Protein AF-A0A5C6EAK4-F1 (afdb_monomer_lite)

Structure (mmCIF, N/CA/C/O backbone):
data_AF-A0A5C6EAK4-F1
#
_entry.id   AF-A0A5C6EAK4-F1
#
loop_
_atom_site.group_PDB
_atom_site.id
_atom_site.type_symbol
_atom_site.label_atom_id
_atom_site.label_alt_id
_atom_site.label_comp_id
_atom_site.label_asym_id
_atom_site.label_entity_id
_atom_site.label_seq_id
_atom_site.pdbx_PDB_ins_code
_atom_site.Cartn_x
_atom_site.Cartn_y
_atom_site.Cartn_z
_atom_site.occupancy
_atom_site.B_iso_or_equiv
_atom_site.auth_seq_id
_atom_site.auth_comp_id
_atom_site.auth_asym_id
_atom_site.auth_atom_id
_atom_site.pdbx_PDB_model_num
ATOM 1 N N . MET A 1 1 ? -0.967 0.966 4.309 1.00 84.94 1 MET A N 1
ATOM 2 C CA . MET A 1 1 ? -2.443 0.860 4.358 1.00 84.94 1 MET A CA 1
ATOM 3 C C . MET A 1 1 ? -3.016 2.084 3.670 1.00 84.94 1 MET A C 1
ATOM 5 O O . MET A 1 1 ? -2.508 3.171 3.916 1.00 84.94 1 MET A O 1
ATOM 9 N N . HIS A 1 2 ? -4.002 1.934 2.789 1.00 94.94 2 HIS A N 1
ATOM 10 C CA . HIS A 1 2 ? -4.714 3.078 2.210 1.00 94.94 2 HIS A CA 1
ATOM 11 C C . HIS A 1 2 ? -6.123 3.147 2.793 1.00 94.94 2 HIS A C 1
ATOM 13 O O . HIS A 1 2 ? -6.711 2.115 3.104 1.00 94.94 2 HIS A O 1
ATOM 19 N N . PHE A 1 3 ? -6.634 4.362 2.952 1.00 95.69 3 PHE A N 1
ATOM 20 C CA . PHE A 1 3 ? -7.980 4.636 3.441 1.00 95.69 3 PHE A CA 1
ATOM 21 C C . PHE A 1 3 ? -8.784 5.376 2.372 1.00 95.69 3 PHE A C 1
ATOM 23 O O . PHE A 1 3 ? -8.228 6.171 1.608 1.00 95.69 3 PHE A O 1
ATOM 30 N N . ILE A 1 4 ? -10.092 5.137 2.351 1.00 96.44 4 ILE A N 1
ATOM 31 C CA . ILE A 1 4 ? -11.069 5.907 1.589 1.00 96.44 4 ILE A CA 1
ATOM 32 C C . ILE A 1 4 ? -12.358 6.007 2.406 1.00 96.44 4 ILE A C 1
ATOM 34 O O . ILE A 1 4 ? -12.815 5.010 2.960 1.00 96.44 4 ILE A O 1
ATOM 38 N N . SER A 1 5 ? -12.923 7.211 2.509 1.00 95.38 5 SER A N 1
ATOM 39 C CA . SER A 1 5 ? -14.206 7.423 3.178 1.00 95.38 5 SER A CA 1
ATOM 40 C C . SER A 1 5 ? -15.367 6.930 2.318 1.00 95.38 5 SER A C 1
ATOM 42 O O . SER A 1 5 ? -15.282 6.927 1.088 1.00 95.38 5 SER A O 1
ATOM 44 N N . ASP A 1 6 ? -16.494 6.602 2.948 1.00 96.31 6 ASP A N 1
ATOM 45 C CA . ASP A 1 6 ? -17.702 6.137 2.248 1.00 96.31 6 ASP A CA 1
ATOM 46 C C . ASP A 1 6 ? -18.176 7.129 1.175 1.00 96.31 6 ASP A C 1
ATOM 48 O O . ASP A 1 6 ? -18.525 6.750 0.057 1.00 96.31 6 ASP A O 1
ATOM 52 N N . GLY A 1 7 ? -18.119 8.427 1.493 1.00 96.44 7 GLY A N 1
ATOM 53 C CA . GLY A 1 7 ? -18.457 9.514 0.571 1.00 96.44 7 GLY A CA 1
ATOM 54 C C . GLY A 1 7 ? -17.391 9.802 -0.490 1.00 96.44 7 GLY A C 1
ATOM 55 O O . GLY A 1 7 ? -17.608 10.657 -1.345 1.00 96.44 7 GLY A O 1
ATOM 56 N N . ARG A 1 8 ? -16.237 9.120 -0.440 1.00 95.56 8 ARG A N 1
ATOM 57 C CA . ARG A 1 8 ? -15.086 9.267 -1.352 1.00 95.56 8 ARG A CA 1
ATOM 58 C C . ARG A 1 8 ? -14.500 10.677 -1.431 1.00 95.56 8 ARG A C 1
ATOM 60 O O . ARG A 1 8 ? -13.779 11.007 -2.367 1.00 95.56 8 ARG A O 1
ATOM 67 N N . THR A 1 9 ? -14.799 11.510 -0.447 1.00 97.19 9 THR A N 1
ATOM 68 C CA . THR A 1 9 ? -14.272 12.872 -0.327 1.00 97.19 9 THR A CA 1
ATOM 69 C C . THR A 1 9 ? -12.923 12.910 0.380 1.00 97.19 9 THR A C 1
ATOM 71 O O . THR A 1 9 ? -12.197 13.894 0.263 1.00 97.19 9 THR A O 1
ATOM 74 N N . TYR A 1 10 ? -12.581 11.840 1.099 1.00 93.75 10 TYR A N 1
ATOM 75 C CA . TYR A 1 10 ? -11.341 11.713 1.848 1.00 93.75 10 TYR A CA 1
ATOM 76 C C . TYR A 1 10 ? -10.691 10.371 1.546 1.00 93.75 10 TYR A C 1
ATOM 78 O O . TYR A 1 10 ? -11.365 9.350 1.416 1.00 93.75 10 TYR A O 1
ATOM 86 N N . GLY A 1 11 ? -9.368 10.371 1.460 1.00 95.38 11 GLY A N 1
ATOM 87 C CA . GLY A 1 11 ? -8.587 9.162 1.278 1.00 95.38 11 GLY A CA 1
ATOM 88 C C . GLY A 1 11 ? -7.099 9.464 1.215 1.00 95.38 11 GLY A C 1
ATOM 89 O O . GLY A 1 11 ? -6.692 10.625 1.158 1.00 95.38 11 GLY A O 1
ATOM 90 N N . GLY A 1 12 ? -6.286 8.414 1.244 1.00 95.56 12 GLY A N 1
ATOM 91 C CA . GLY A 1 12 ? -4.835 8.539 1.165 1.00 95.56 12 GLY A CA 1
ATOM 92 C C . GLY A 1 12 ? -4.096 7.447 1.924 1.00 95.56 12 GLY A C 1
ATOM 93 O O . GLY A 1 12 ? -4.651 6.390 2.234 1.00 95.56 12 GLY A O 1
ATOM 94 N N . HIS A 1 13 ? -2.822 7.710 2.208 1.00 96.81 13 HIS A N 1
ATOM 95 C CA . HIS A 1 13 ? -1.988 6.805 2.985 1.00 96.81 13 HIS A CA 1
ATOM 96 C C . HIS A 1 13 ? -2.322 6.919 4.473 1.00 96.81 13 HIS A C 1
ATOM 98 O O . HIS A 1 13 ? -2.180 7.986 5.067 1.00 96.81 13 HIS A O 1
ATOM 104 N N . ALA A 1 14 ? -2.766 5.816 5.069 1.00 93.31 14 ALA A N 1
ATOM 105 C CA . ALA A 1 14 ? -3.054 5.758 6.492 1.00 93.31 14 ALA A CA 1
ATOM 106 C C . ALA A 1 14 ? -1.750 5.529 7.263 1.00 93.31 14 ALA A C 1
ATOM 108 O O . ALA A 1 14 ? -1.081 4.513 7.057 1.00 93.31 14 ALA A O 1
ATOM 109 N N . ILE A 1 15 ? -1.408 6.478 8.135 1.00 92.69 15 ILE A N 1
ATOM 110 C CA . ILE A 1 15 ? -0.267 6.387 9.058 1.00 92.69 15 ILE A CA 1
ATOM 111 C C . ILE A 1 15 ? -0.754 5.916 10.433 1.00 92.69 15 ILE A C 1
ATOM 113 O O . ILE A 1 15 ? -0.160 5.020 11.023 1.00 92.69 15 ILE A O 1
ATOM 117 N N . GLU A 1 16 ? -1.873 6.469 10.901 1.00 94.31 16 GLU A N 1
ATOM 118 C CA . GLU A 1 16 ? -2.493 6.153 12.187 1.00 94.31 16 GLU A CA 1
ATOM 119 C C . GLU A 1 16 ? -4.019 6.252 12.058 1.00 94.31 16 GLU A C 1
ATOM 121 O O . GLU A 1 16 ? -4.524 7.112 11.329 1.00 94.31 16 GLU A O 1
ATOM 126 N N . PHE A 1 17 ? -4.752 5.353 12.722 1.00 93.44 17 PHE A N 1
ATOM 127 C CA . PHE A 1 17 ? -6.207 5.429 12.844 1.00 93.44 17 PHE A CA 1
ATOM 128 C C . PHE A 1 17 ? -6.687 4.728 14.118 1.00 93.44 17 PHE A C 1
ATOM 130 O O . PHE A 1 17 ? -6.077 3.763 14.579 1.00 93.44 17 PHE A O 1
ATOM 137 N N . GLU A 1 18 ? -7.819 5.189 14.641 1.00 94.25 18 GLU A N 1
ATOM 138 C CA . GLU A 1 18 ? -8.558 4.531 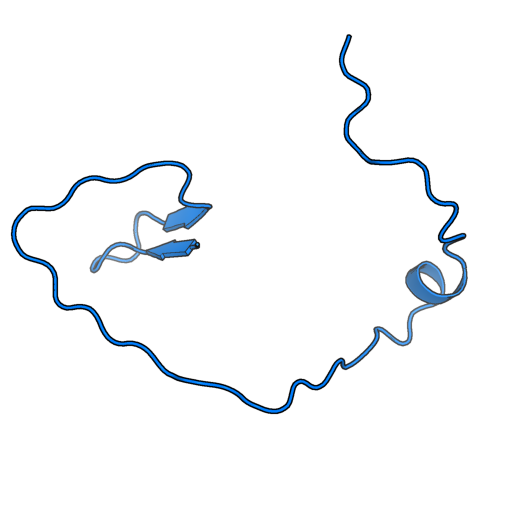15.715 1.00 94.25 18 GLU A CA 1
ATOM 139 C C . GLU A 1 18 ? -10.004 4.277 15.276 1.00 94.25 18 GLU A C 1
ATOM 141 O O . GLU A 1 18 ? -10.579 5.029 14.488 1.00 94.25 18 GLU A O 1
ATOM 146 N N . GLY A 1 19 ? -10.601 3.199 15.777 1.00 92.50 19 GLY A N 1
ATOM 147 C CA . GLY A 1 19 ? -11.987 2.843 15.502 1.00 92.50 19 GLY A CA 1
ATOM 148 C C . GLY A 1 19 ? -12.528 1.938 16.599 1.00 92.50 19 GLY A C 1
ATOM 149 O O . GLY A 1 19 ? -11.778 1.168 17.196 1.00 92.50 19 GLY A O 1
ATOM 150 N N . LYS A 1 20 ? -13.824 2.065 16.894 1.00 95.19 20 LYS A N 1
ATOM 151 C CA . LYS A 1 20 ? -14.484 1.292 17.958 1.00 95.19 20 LYS A CA 1
ATOM 152 C C . LYS A 1 20 ? -15.190 0.054 17.413 1.00 95.19 20 LYS A C 1
ATOM 154 O O . LYS A 1 20 ? -14.978 -1.034 17.931 1.00 95.19 20 LYS A O 1
ATOM 159 N N . ASP A 1 21 ? -15.948 0.223 16.333 1.00 96.75 21 ASP A N 1
ATOM 160 C CA . ASP A 1 21 ? -16.736 -0.835 15.702 1.00 96.75 21 ASP A CA 1
ATOM 161 C C . ASP A 1 21 ? -16.239 -1.049 14.272 1.00 96.75 21 ASP A C 1
ATOM 163 O O . ASP A 1 21 ? -16.614 -0.326 13.349 1.00 96.75 21 ASP A O 1
ATOM 167 N N .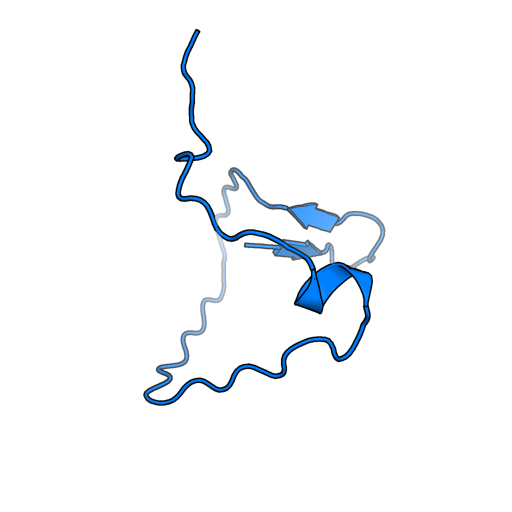 LEU A 1 22 ? -15.333 -2.013 14.103 1.00 95.25 22 LEU A N 1
ATOM 168 C CA . LEU A 1 22 ? -14.706 -2.328 12.822 1.00 95.25 22 LEU A CA 1
ATOM 169 C C . LEU A 1 22 ? -14.961 -3.787 12.454 1.00 95.25 22 LEU A C 1
ATOM 171 O O . LEU A 1 22 ? -14.813 -4.687 13.279 1.00 95.25 22 LEU A O 1
ATOM 175 N N . THR A 1 23 ? -15.284 -4.027 11.187 1.00 96.94 23 THR A N 1
ATOM 176 C CA . THR A 1 23 ? -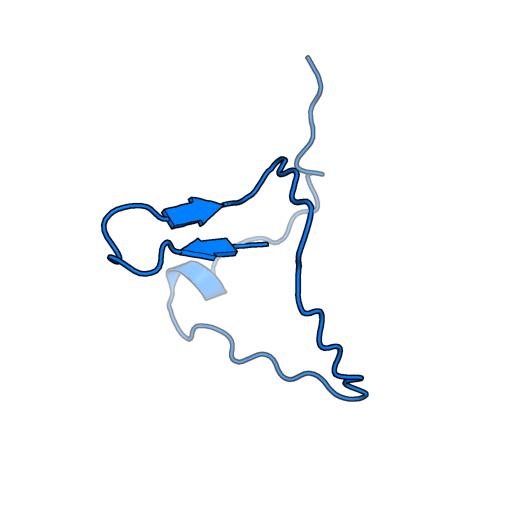15.223 -5.366 10.596 1.00 96.94 23 THR A CA 1
ATOM 177 C C . THR A 1 23 ? -13.847 -5.556 9.971 1.00 96.94 23 THR A C 1
ATOM 179 O O . THR A 1 23 ? -13.392 -4.709 9.206 1.00 96.94 23 THR A O 1
ATOM 182 N N . VAL A 1 24 ? -13.174 -6.655 10.317 1.00 94.75 24 VAL A N 1
ATOM 183 C CA . VAL A 1 24 ? -11.821 -6.962 9.841 1.00 94.75 24 VAL A CA 1
ATOM 184 C C . VAL A 1 24 ? -11.843 -8.282 9.088 1.00 94.75 24 VAL A C 1
ATOM 186 O O . VAL A 1 24 ? -12.280 -9.299 9.622 1.00 94.75 24 VAL A O 1
ATOM 189 N N . GLU A 1 25 ? -11.322 -8.263 7.869 1.00 97.06 25 GLU A N 1
ATOM 190 C CA . GLU A 1 25 ? -11.184 -9.434 7.008 1.00 97.06 25 GLU A CA 1
ATOM 191 C C . GLU A 1 25 ? -9.708 -9.623 6.646 1.00 97.06 25 GLU A C 1
ATOM 193 O O . GLU A 1 25 ? -8.981 -8.651 6.432 1.00 97.06 25 GLU A O 1
ATOM 198 N N . VAL A 1 26 ? -9.244 -10.876 6.615 1.00 95.81 26 VAL A N 1
ATOM 199 C CA . VAL A 1 26 ? -7.847 -11.221 6.317 1.00 95.81 26 VAL A CA 1
ATOM 200 C C . VAL A 1 26 ? -7.812 -12.363 5.313 1.00 95.81 26 VAL A C 1
ATOM 202 O O . VAL A 1 26 ? -8.380 -13.424 5.567 1.00 95.81 26 VAL A O 1
ATOM 205 N N . ASP A 1 27 ? -7.080 -12.160 4.221 1.00 94.94 27 ASP A N 1
ATOM 206 C CA . ASP A 1 27 ? -6.767 -13.190 3.233 1.00 94.94 27 ASP A CA 1
ATOM 207 C C . ASP A 1 27 ? -5.292 -13.614 3.341 1.00 94.94 27 ASP A C 1
ATOM 209 O O . ASP A 1 27 ? -4.405 -12.789 3.587 1.00 94.94 27 ASP A O 1
ATOM 213 N N . ARG A 1 28 ? -5.018 -14.915 3.194 1.00 95.31 28 ARG A N 1
ATOM 214 C CA . ARG A 1 28 ? -3.664 -15.481 3.267 1.00 95.31 28 ARG A CA 1
ATOM 215 C C . ARG A 1 28 ? -3.189 -15.868 1.875 1.00 95.31 28 ARG A C 1
ATOM 217 O O . ARG A 1 28 ? -3.542 -16.921 1.355 1.00 95.31 28 ARG A O 1
ATOM 224 N N . MET A 1 29 ? -2.296 -15.052 1.334 1.00 94.56 29 MET A N 1
ATOM 225 C CA . MET A 1 29 ? -1.685 -15.277 0.032 1.00 94.56 29 MET A CA 1
ATOM 226 C C . MET A 1 29 ? -0.381 -16.086 0.162 1.00 94.56 29 MET A C 1
ATOM 228 O O . MET A 1 29 ? 0.465 -15.771 0.999 1.0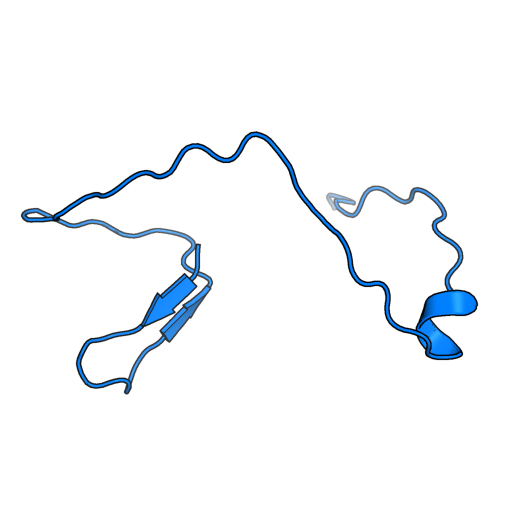0 94.56 29 MET A O 1
ATOM 232 N N . THR A 1 30 ? -0.218 -17.134 -0.652 1.00 95.69 30 THR A N 1
ATOM 233 C CA . THR A 1 30 ? 0.980 -18.007 -0.660 1.00 95.69 30 THR A CA 1
ATOM 234 C C . THR A 1 30 ? 1.873 -17.815 -1.888 1.00 95.69 30 THR A C 1
ATOM 236 O O . THR A 1 30 ? 2.994 -18.317 -1.912 1.00 95.69 30 THR A O 1
ATOM 239 N N . GLU A 1 31 ? 1.409 -17.047 -2.872 1.00 96.25 31 GLU A N 1
ATOM 240 C CA . GLU A 1 31 ? 2.117 -16.725 -4.110 1.00 96.25 31 GLU A CA 1
ATOM 241 C C . GLU A 1 31 ? 2.013 -15.223 -4.385 1.00 96.25 31 GLU A C 1
ATOM 243 O O . GLU A 1 31 ? 0.990 -14.613 -4.104 1.00 96.25 31 GLU A O 1
ATOM 248 N N . TYR A 1 32 ? 3.056 -14.610 -4.942 1.00 94.44 32 TYR A N 1
ATOM 249 C CA . TYR A 1 32 ? 2.999 -13.229 -5.416 1.00 94.44 32 TYR A CA 1
ATOM 250 C C . TYR A 1 32 ? 3.596 -13.130 -6.819 1.00 94.44 32 TYR A C 1
ATOM 252 O O . TYR A 1 32 ? 4.518 -13.865 -7.174 1.00 94.44 32 TYR A O 1
ATOM 260 N N . THR A 1 33 ? 3.094 -12.187 -7.613 1.00 96.19 33 THR A N 1
ATOM 261 C CA . THR A 1 33 ? 3.576 -11.926 -8.973 1.00 96.19 33 THR A CA 1
ATOM 262 C C . THR A 1 33 ? 3.885 -10.445 -9.132 1.00 96.19 33 THR A C 1
ATOM 264 O O . THR A 1 33 ? 3.091 -9.593 -8.736 1.00 96.19 33 THR A O 1
ATOM 267 N N . PHE A 1 34 ? 5.032 -10.140 -9.735 1.00 94.38 34 PHE A N 1
ATOM 268 C CA . PHE A 1 34 ? 5.397 -8.787 -10.140 1.00 94.38 34 PHE A CA 1
ATOM 269 C C . PHE A 1 34 ? 5.274 -8.655 -11.655 1.00 94.38 34 PHE A C 1
ATOM 271 O O . PHE A 1 3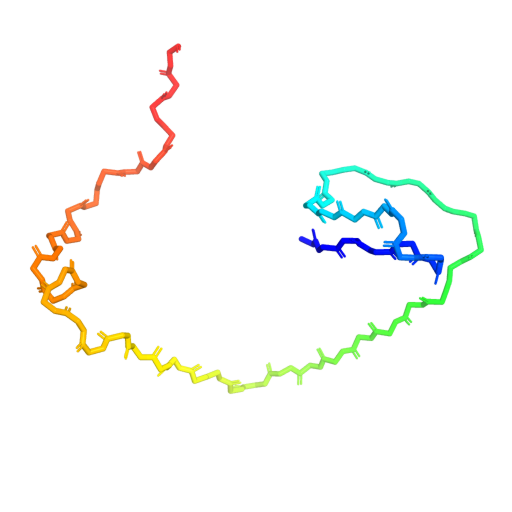4 ? 5.809 -9.477 -12.395 1.00 94.38 34 PHE A O 1
ATOM 278 N N . VAL A 1 35 ? 4.614 -7.591 -12.103 1.00 95.12 35 VAL A N 1
ATOM 279 C CA . VAL A 1 35 ? 4.699 -7.114 -13.486 1.00 95.12 35 VAL A CA 1
ATOM 280 C C . VAL A 1 35 ? 5.596 -5.887 -13.461 1.00 95.12 35 VAL A C 1
ATOM 282 O O . VAL A 1 35 ? 5.286 -4.908 -12.779 1.00 95.12 35 VAL A O 1
ATOM 285 N N . LEU A 1 36 ? 6.740 -5.973 -14.134 1.00 92.75 36 LEU A N 1
ATOM 286 C CA . LEU A 1 36 ? 7.717 -4.890 -14.161 1.00 92.75 36 LEU A CA 1
ATOM 287 C C . LEU A 1 36 ? 7.388 -3.912 -15.297 1.00 92.75 36 LEU A C 1
ATOM 289 O O . LEU A 1 36 ? 6.969 -4.358 -16.364 1.00 92.75 36 LEU A O 1
ATOM 293 N N . PRO A 1 37 ? 7.564 -2.594 -15.097 1.00 93.56 37 PRO A N 1
ATOM 294 C CA . PRO A 1 37 ? 7.416 -1.631 -16.181 1.00 93.56 37 PRO A CA 1
ATOM 295 C C . PRO A 1 37 ? 8.469 -1.852 -17.273 1.00 93.56 37 PRO A C 1
ATOM 297 O O . PRO A 1 37 ? 9.663 -1.873 -16.988 1.00 93.56 37 PRO A O 1
ATOM 300 N N . GLU A 1 38 ? 8.034 -1.932 -18.527 1.00 94.00 38 GLU A N 1
ATOM 301 C CA . GLU A 1 38 ? 8.902 -2.006 -19.715 1.00 94.00 38 GLU A CA 1
ATOM 302 C C . GLU A 1 38 ? 9.188 -0.595 -20.250 1.00 94.00 38 GLU A C 1
ATOM 304 O O . GLU A 1 38 ? 8.894 -0.255 -21.396 1.00 94.00 38 GLU A O 1
ATOM 309 N N . THR A 1 39 ? 9.659 0.292 -19.373 1.00 94.69 39 THR A N 1
ATOM 310 C CA . THR A 1 39 ? 10.017 1.662 -19.750 1.00 94.69 39 THR A CA 1
ATOM 311 C C . THR A 1 39 ? 11.517 1.859 -19.629 1.00 94.69 39 THR A C 1
ATOM 313 O O . THR A 1 39 ? 12.118 1.471 -18.629 1.00 94.69 39 THR A O 1
ATOM 316 N N . ASP A 1 40 ? 12.108 2.580 -20.583 1.00 93.19 40 ASP A N 1
ATOM 317 C CA . ASP A 1 40 ? 13.519 2.988 -20.557 1.00 93.19 40 ASP A CA 1
ATOM 318 C C . ASP A 1 40 ? 13.967 3.538 -19.197 1.00 93.19 40 ASP A C 1
ATOM 320 O O . ASP A 1 40 ? 15.085 3.296 -18.749 1.00 93.19 40 ASP A O 1
ATOM 324 N N . SER A 1 41 ? 13.100 4.320 -18.549 1.00 87.81 41 SER A N 1
ATOM 325 C CA . SER A 1 41 ? 13.368 4.916 -17.244 1.00 87.81 41 SER A CA 1
ATOM 326 C C . SER A 1 41 ? 13.466 3.893 -16.118 1.00 87.81 41 SER A C 1
ATOM 328 O O . SER A 1 41 ? 14.211 4.143 -15.185 1.00 87.81 41 SER A O 1
ATOM 330 N N . PHE A 1 42 ? 12.729 2.781 -16.177 1.00 88.25 42 PHE A N 1
ATOM 331 C CA . PHE A 1 42 ? 12.796 1.709 -15.186 1.00 88.25 42 PHE A CA 1
ATOM 332 C C . PHE A 1 42 ? 14.009 0.807 -15.445 1.00 88.25 42 PHE A C 1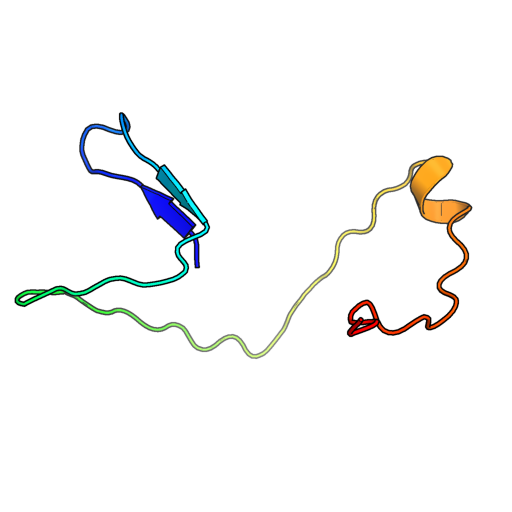
ATOM 334 O O . PHE A 1 42 ? 14.734 0.474 -14.514 1.00 88.25 42 PHE A O 1
ATOM 341 N N . GLU A 1 43 ? 14.283 0.480 -16.711 1.00 88.69 43 GLU A N 1
ATOM 342 C CA . GLU A 1 43 ? 15.404 -0.386 -17.109 1.00 88.69 43 GLU A CA 1
ATOM 343 C C . GLU A 1 43 ? 16.783 0.220 -16.824 1.00 88.69 43 GLU A C 1
ATOM 345 O O . GLU A 1 43 ? 17.741 -0.502 -16.560 1.00 88.69 43 GLU A O 1
ATOM 350 N N . LYS A 1 44 ? 16.890 1.552 -16.876 1.00 89.06 44 LYS A N 1
ATOM 351 C CA . LYS A 1 44 ? 18.145 2.290 -16.665 1.00 89.06 44 LYS A CA 1
ATOM 352 C C . LYS A 1 44 ? 18.385 2.670 -15.199 1.00 89.06 44 LYS A C 1
ATOM 354 O O . LYS A 1 44 ? 19.346 3.384 -14.918 1.00 89.06 44 LYS A O 1
ATOM 359 N N . VAL A 1 45 ? 17.523 2.245 -14.269 1.00 83.88 45 VAL A N 1
ATOM 360 C CA . VAL A 1 45 ? 17.736 2.475 -12.832 1.00 83.88 45 VAL A CA 1
ATOM 361 C C . VAL A 1 45 ? 18.842 1.555 -12.329 1.00 83.88 45 VAL A C 1
ATOM 363 O O . VAL A 1 45 ? 18.747 0.332 -12.408 1.00 83.88 45 VAL A O 1
ATOM 366 N N . GLU A 1 46 ? 19.869 2.152 -11.735 1.00 79.75 46 GLU A N 1
ATOM 367 C CA . GLU A 1 46 ? 20.841 1.424 -10.928 1.00 79.75 46 GLU A CA 1
ATOM 368 C C . GLU A 1 46 ? 20.239 1.195 -9.535 1.00 79.75 46 GLU A C 1
ATOM 370 O O . GLU A 1 46 ? 19.994 2.134 -8.773 1.00 79.75 46 GLU A O 1
ATOM 375 N N . PHE A 1 47 ? 19.967 -0.067 -9.193 1.00 70.88 47 PHE A N 1
ATOM 376 C CA . PHE A 1 47 ? 19.463 -0.466 -7.872 1.00 70.88 47 PHE A CA 1
ATOM 377 C C . PHE A 1 47 ? 20.591 -0.538 -6.836 1.00 70.88 47 PHE A C 1
ATOM 379 O O . PHE A 1 47 ? 20.723 -1.502 -6.072 1.00 70.88 47 PHE A O 1
ATOM 386 N N . ASP A 1 48 ? 21.418 0.499 -6.806 1.00 73.31 48 ASP A N 1
ATOM 387 C CA . ASP A 1 48 ? 22.470 0.646 -5.823 1.00 73.31 48 ASP A CA 1
ATOM 388 C C . ASP A 1 48 ? 21.810 0.813 -4.457 1.00 73.31 48 ASP A C 1
ATOM 390 O O . ASP A 1 48 ? 21.035 1.743 -4.221 1.00 73.31 48 ASP A O 1
ATOM 394 N N . LYS A 1 49 ? 22.081 -0.132 -3.551 1.00 61.03 49 LYS A N 1
ATOM 395 C CA . LYS A 1 49 ? 21.503 -0.207 -2.203 1.00 61.03 49 LYS A CA 1
ATOM 396 C C . LYS A 1 49 ? 21.942 0.975 -1.331 1.00 61.03 49 LYS A C 1
ATOM 398 O O . LYS A 1 49 ? 22.706 0.814 -0.382 1.00 61.03 49 LYS A O 1
ATOM 403 N N . GLN A 1 50 ? 21.435 2.170 -1.595 1.00 56.06 50 GLN A N 1
ATOM 404 C CA . GLN A 1 50 ? 21.423 3.247 -0.618 1.00 56.06 50 GLN A CA 1
ATOM 405 C C . GLN A 1 50 ? 20.131 3.083 0.183 1.00 56.06 50 GLN A C 1
ATOM 407 O O . GLN A 1 50 ? 19.054 3.465 -0.267 1.00 56.06 50 GLN A O 1
ATOM 412 N N . PHE A 1 51 ? 20.229 2.447 1.354 1.00 58.62 51 PHE A N 1
ATOM 413 C CA . PHE A 1 51 ? 19.142 2.389 2.334 1.00 58.62 51 PHE A CA 1
ATOM 414 C C . PHE A 1 51 ? 18.483 3.775 2.465 1.00 58.62 51 PHE A C 1
ATOM 416 O O . PHE A 1 51 ? 19.152 4.754 2.793 1.00 58.62 51 PHE A O 1
ATOM 423 N N . GLN A 1 52 ? 17.176 3.859 2.204 1.00 56.66 52 GLN A N 1
ATOM 424 C CA . GLN A 1 52 ? 16.432 5.123 2.079 1.00 56.66 52 GLN A CA 1
ATOM 425 C C . GLN A 1 52 ? 16.120 5.831 3.415 1.00 56.66 52 GLN A C 1
ATOM 427 O O . GLN A 1 52 ? 15.302 6.741 3.457 1.00 56.66 52 GLN A O 1
ATOM 432 N N . TYR A 1 53 ? 16.806 5.479 4.506 1.00 52.66 53 TYR A N 1
ATOM 433 C CA . TYR A 1 53 ? 16.783 6.237 5.760 1.00 52.66 53 TYR A CA 1
ATOM 434 C C . TYR A 1 53 ? 18.197 6.710 6.101 1.00 52.66 53 TYR A C 1
ATOM 436 O O . TYR A 1 53 ? 18.888 6.132 6.939 1.00 52.66 53 TYR A O 1
ATOM 444 N N . LYS A 1 54 ? 18.638 7.799 5.466 1.00 46.59 54 LYS A N 1
ATOM 445 C CA . LYS A 1 54 ? 19.693 8.628 6.058 1.00 46.59 54 LYS A CA 1
ATOM 446 C C . LYS A 1 54 ? 19.026 9.502 7.119 1.00 46.59 54 LYS A C 1
ATOM 448 O O . LYS A 1 54 ? 18.442 10.526 6.795 1.00 46.59 54 LYS A O 1
ATOM 453 N N . GLN A 1 55 ? 19.081 9.062 8.375 1.00 45.03 55 GLN A N 1
ATOM 454 C CA . GLN A 1 55 ? 18.874 9.944 9.524 1.00 45.03 55 GLN A CA 1
ATOM 455 C C . GLN A 1 55 ? 19.946 11.039 9.493 1.00 45.03 55 GLN A C 1
ATOM 457 O O . GLN A 1 55 ? 21.129 10.718 9.619 1.00 45.03 55 GLN A O 1
ATOM 462 N N . LYS A 1 56 ? 19.533 12.297 9.329 1.00 37.91 56 LYS A N 1
ATOM 463 C CA . LYS A 1 56 ? 20.120 13.471 9.983 1.00 37.91 56 LYS A CA 1
ATOM 464 C C . LYS A 1 56 ? 19.054 14.542 10.140 1.00 37.91 56 LYS A C 1
ATOM 466 O O . LYS A 1 56 ? 18.332 14.776 9.148 1.00 37.91 56 LYS A O 1
#

InterPro domains:
  IPR005128 Alpha-acetolactate decarboxylase [PF03306] (1-48)

Radius of gyration: 18.25 Å; chains: 1; bounding box: 41×32×38 Å

Foldseek 3Di:
DKDADPVRPDIDDDPDDDDDDDDDDDDDDPDDDDDQDPDPVRVPDDVDPPPPDPDD

Organism: NCBI:txid2528015

Secondary structure (DSSP, 8-state):
-EEE-TTSS-EEE-S----SS-------------PPP--HHHHT-------S----

Sequence (56 aa):
MHFISDGRTYGGHAIEFEGKDLTVEVDRMTEYTFVLPETDSFEKVEFDKQFQYKQK

pLDDT: mean 86.93, std 15.5, range [37.91, 97.19]